Protein AF-A0A8T4JAY8-F1 (afdb_monomer)

Foldseek 3Di:
DDDDPDPPDPDDDPVRDDDDDWDWDWDADPVGDIDIDIDDFQDPVPAPAPVVPRTGGGDVLVPADPDPPDPRD

Mean predicted aligned error: 8.64 Å

Secondary structure (DSSP, 8-state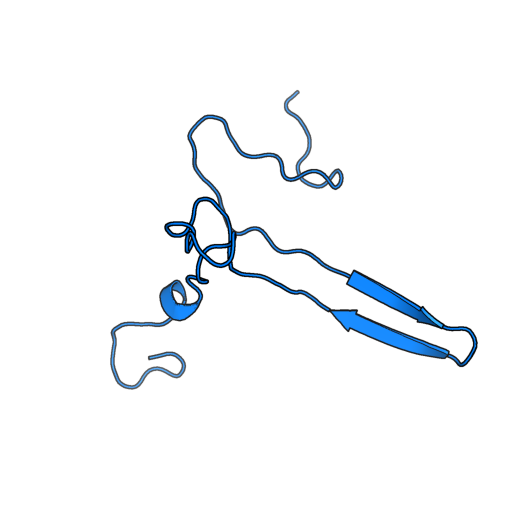):
-PPPTTSSS----TT---------EEEE-TT--EEEE------TTTS-B-TTTSSBPP-GGGGS-SSTTSTT-

Sequence (73 aa):
AGPLPGAGEPTVAKDGATRGDTCHLDVVDRWGNLVAATPSGGWLQANPVIPALGFPLGTRLQMTWLEPGLPNS

Radius of gyration: 17.09 Å; Cα contacts (8 Å, |Δi|>4): 72; chains: 1; bounding box: 36×40×40 Å

Structure (mmCIF, N/CA/C/O backbone):
data_AF-A0A8T4JAY8-F1
#
_entry.id   AF-A0A8T4JAY8-F1
#
loop_
_atom_site.group_PDB
_atom_site.id
_atom_site.type_symbol
_atom_site.label_atom_id
_atom_site.label_alt_id
_atom_site.label_comp_id
_atom_site.label_asym_id
_atom_site.label_entity_id
_atom_site.label_seq_id
_atom_site.pdbx_PDB_ins_code
_atom_site.Cartn_x
_atom_site.Cartn_y
_atom_site.Cartn_z
_atom_site.occupancy
_atom_site.B_iso_or_equiv
_atom_site.auth_seq_id
_atom_site.auth_comp_id
_atom_site.auth_asym_id
_atom_site.auth_atom_id
_atom_site.pdbx_PDB_model_num
ATOM 1 N N . ALA A 1 1 ? -22.439 4.481 -25.399 1.00 43.22 1 ALA A N 1
ATOM 2 C CA . ALA A 1 1 ? -22.479 4.455 -23.925 1.00 43.22 1 ALA A CA 1
ATOM 3 C C . ALA A 1 1 ? -21.194 3.792 -23.452 1.00 43.22 1 ALA A C 1
ATOM 5 O O . ALA A 1 1 ? -20.942 2.667 -23.863 1.00 43.22 1 ALA A O 1
ATOM 6 N N . GLY A 1 2 ? -20.323 4.524 -22.752 1.00 58.03 2 GLY A N 1
ATOM 7 C CA . GLY A 1 2 ? -19.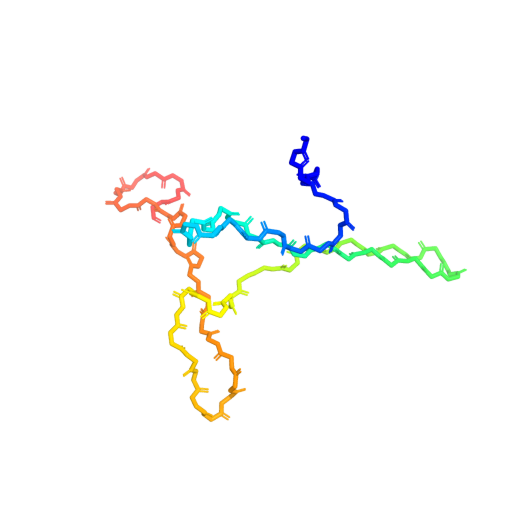078 3.963 -22.212 1.00 58.03 2 GLY A CA 1
ATOM 8 C C . GLY A 1 2 ? -19.351 3.107 -20.969 1.00 58.03 2 GLY A C 1
ATOM 9 O O . GLY A 1 2 ? -20.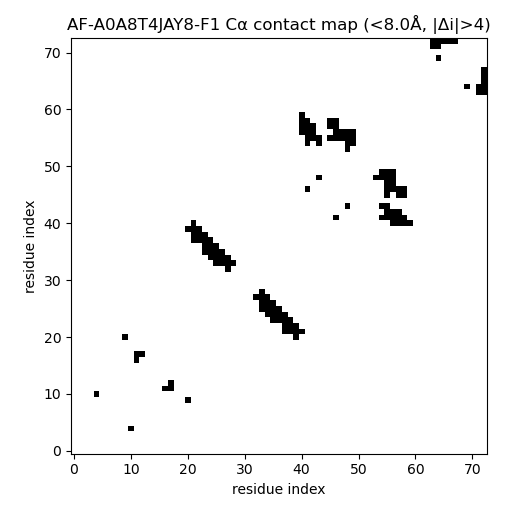424 3.260 -20.381 1.00 58.03 2 GLY A O 1
ATOM 10 N N . PRO A 1 3 ? -18.427 2.212 -20.575 1.00 51.44 3 PRO A N 1
ATOM 11 C CA . PRO A 1 3 ? -18.601 1.372 -19.395 1.00 51.44 3 PRO A CA 1
ATOM 12 C C . PRO A 1 3 ? -18.795 2.243 -18.150 1.00 51.44 3 PRO A C 1
ATOM 14 O O . PRO A 1 3 ? -18.113 3.255 -17.989 1.00 51.44 3 PRO A O 1
ATOM 17 N N . LEU A 1 4 ? -19.735 1.862 -17.286 1.00 52.28 4 LEU A N 1
ATOM 18 C CA . LEU A 1 4 ? -19.940 2.517 -15.997 1.00 52.28 4 LEU A CA 1
ATOM 19 C C . LEU A 1 4 ? -18.770 2.158 -15.058 1.00 52.28 4 LEU A C 1
ATOM 21 O O . LEU A 1 4 ? -18.524 0.968 -14.853 1.00 52.28 4 LEU A O 1
ATOM 25 N N . PRO A 1 5 ? -18.058 3.140 -14.475 1.00 50.50 5 PRO A N 1
ATOM 26 C CA . PRO A 1 5 ? -17.054 2.879 -13.445 1.00 50.50 5 PRO A CA 1
ATOM 27 C C . PRO A 1 5 ? -17.708 2.228 -12.217 1.00 50.50 5 PRO A C 1
ATOM 29 O O . PRO A 1 5 ? -18.739 2.711 -11.752 1.00 50.50 5 PRO A O 1
ATOM 32 N N . GLY A 1 6 ? -17.109 1.160 -11.676 1.00 52.00 6 GLY A N 1
ATOM 33 C CA . GLY A 1 6 ? -17.536 0.558 -10.401 1.00 52.00 6 GLY A CA 1
ATOM 34 C C . GLY A 1 6 ? -18.176 -0.835 -10.467 1.00 52.00 6 GLY A C 1
ATOM 35 O O . GLY A 1 6 ? -18.684 -1.300 -9.454 1.00 52.00 6 GLY A O 1
ATOM 36 N N . ALA A 1 7 ? -18.120 -1.540 -11.603 1.00 57.09 7 ALA A N 1
ATOM 37 C CA . ALA A 1 7 ? -18.605 -2.926 -11.724 1.00 57.09 7 ALA A CA 1
ATOM 38 C C . ALA A 1 7 ? -17.671 -3.996 -11.096 1.00 57.09 7 ALA A C 1
ATOM 40 O O . ALA A 1 7 ? -17.825 -5.182 -11.372 1.00 57.09 7 ALA A O 1
ATOM 41 N N . GLY A 1 8 ? -16.701 -3.593 -10.268 1.00 52.84 8 GLY A N 1
ATOM 42 C CA . GLY A 1 8 ? -15.769 -4.489 -9.569 1.00 52.84 8 GLY A CA 1
ATOM 43 C C . GLY A 1 8 ? -14.442 -4.760 -10.289 1.00 52.84 8 GLY A C 1
ATOM 44 O O . GLY A 1 8 ? -13.483 -5.155 -9.635 1.00 52.84 8 GLY A O 1
ATOM 45 N N . GLU A 1 9 ? -14.338 -4.489 -11.592 1.00 53.09 9 GLU A N 1
ATOM 46 C CA . GLU A 1 9 ? -13.066 -4.564 -12.324 1.00 53.09 9 GLU A CA 1
ATOM 47 C C . GLU A 1 9 ? -12.415 -3.173 -12.452 1.00 53.09 9 GLU A C 1
ATOM 49 O O . GLU A 1 9 ? -13.081 -2.233 -12.908 1.00 53.09 9 GLU A O 1
ATOM 54 N N . PRO A 1 10 ? -11.121 -3.015 -12.101 1.00 53.88 10 PRO A N 1
ATOM 55 C CA . PRO A 1 10 ? -10.385 -1.774 -12.324 1.00 53.88 10 PRO A CA 1
ATOM 56 C C . PRO A 1 10 ? -10.376 -1.428 -13.817 1.00 53.88 10 PRO A C 1
ATOM 58 O O . PRO A 1 10 ? -9.682 -2.048 -14.621 1.00 53.88 10 PRO A O 1
ATOM 61 N N . THR A 1 11 ? -11.178 -0.442 -14.218 1.00 59.09 11 THR A N 1
ATOM 62 C CA . THR A 1 11 ? -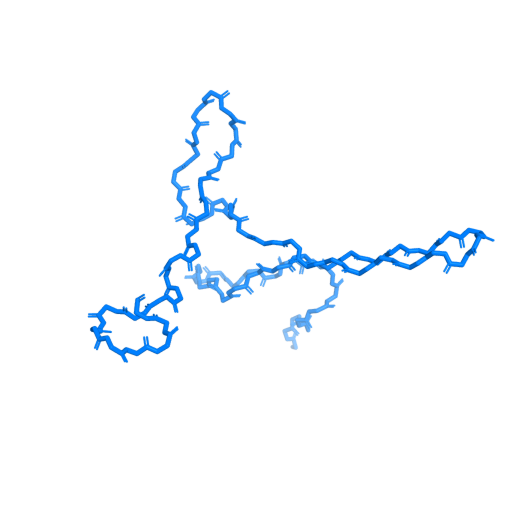11.241 0.002 -15.613 1.00 59.09 11 THR A CA 1
ATOM 63 C C . THR A 1 11 ? -10.264 1.159 -15.800 1.00 59.09 11 THR A C 1
ATOM 65 O O . THR A 1 11 ? -10.553 2.293 -15.425 1.00 59.09 11 THR A O 1
ATOM 68 N N . VAL A 1 12 ? -9.083 0.878 -16.355 1.00 63.25 12 VAL A N 1
ATOM 69 C CA . VAL A 1 12 ? -8.077 1.909 -16.659 1.00 63.25 12 VAL A CA 1
ATOM 70 C C . VAL A 1 12 ? -8.360 2.506 -18.039 1.00 63.25 12 VAL A C 1
ATOM 72 O O . VAL A 1 12 ? -8.592 1.781 -19.010 1.00 63.25 12 VAL A O 1
ATOM 75 N N . ALA A 1 13 ? -8.353 3.835 -18.138 1.00 65.31 13 ALA A N 1
ATOM 76 C CA . ALA A 1 13 ? -8.477 4.524 -19.416 1.00 65.31 13 ALA A CA 1
ATOM 77 C C . ALA A 1 13 ? -7.247 4.250 -20.305 1.00 65.31 13 ALA A C 1
ATOM 79 O O . ALA A 1 13 ? -6.120 4.103 -19.832 1.00 65.31 13 ALA A O 1
ATOM 80 N N . LYS A 1 14 ? -7.454 4.172 -21.626 1.00 67.94 14 LYS A N 1
ATOM 81 C CA . LYS A 1 14 ? -6.387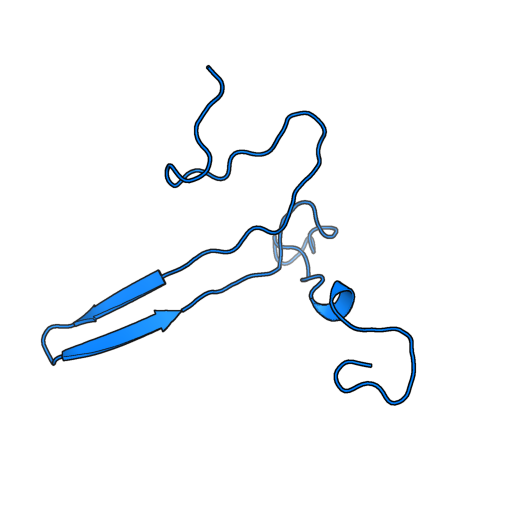 3.847 -22.597 1.00 67.94 14 LYS A CA 1
ATOM 82 C C . LYS A 1 14 ? -5.295 4.918 -22.711 1.00 67.94 14 LYS A C 1
ATOM 84 O O . LYS A 1 14 ? -4.280 4.673 -23.350 1.00 67.94 14 LYS A O 1
ATOM 89 N N . ASP A 1 15 ? -5.517 6.091 -22.132 1.00 74.69 15 ASP A N 1
ATOM 90 C CA . ASP A 1 15 ? -4.563 7.199 -22.080 1.00 74.69 15 ASP A CA 1
ATOM 91 C C . ASP A 1 15 ? -3.500 7.027 -20.978 1.00 74.69 15 ASP A C 1
ATOM 93 O O . ASP A 1 15 ? -2.598 7.853 -20.864 1.00 74.69 15 ASP A O 1
ATOM 97 N N . GLY A 1 16 ? -3.581 5.951 -20.182 1.00 59.62 16 GLY A N 1
ATOM 98 C CA . GLY A 1 16 ? -2.630 5.660 -19.110 1.00 59.62 16 GLY A CA 1
ATOM 99 C C . GLY A 1 16 ? -2.838 6.511 -17.855 1.00 59.62 16 GLY A C 1
ATOM 100 O O . GLY A 1 16 ? -2.063 6.391 -16.906 1.00 59.62 16 GLY A O 1
ATOM 101 N N . ALA A 1 17 ? -3.882 7.344 -17.811 1.00 63.22 17 ALA A N 1
ATOM 102 C CA . ALA A 1 17 ? -4.221 8.109 -16.626 1.00 63.22 17 ALA A CA 1
ATOM 103 C C . ALA A 1 17 ? -4.882 7.193 -15.583 1.00 63.22 17 ALA A C 1
ATOM 105 O O . ALA A 1 17 ? -6.067 6.869 -15.657 1.00 63.22 17 ALA A O 1
ATOM 106 N N . THR A 1 18 ? -4.123 6.788 -14.566 1.00 62.97 18 THR A N 1
ATOM 107 C CA . THR A 1 18 ? -4.675 6.122 -13.378 1.00 62.97 18 THR A CA 1
ATOM 108 C C . THR A 1 18 ? -4.937 7.139 -12.275 1.00 62.97 18 THR A C 1
ATOM 110 O O . THR A 1 18 ? -4.001 7.681 -11.687 1.00 62.97 18 THR A O 1
ATOM 113 N N . ARG A 1 19 ? -6.212 7.382 -11.956 1.00 61.69 19 ARG A N 1
ATOM 114 C CA . ARG A 1 19 ? -6.620 8.073 -10.726 1.00 61.69 19 ARG A CA 1
ATOM 115 C C . ARG A 1 19 ? -6.844 7.015 -9.654 1.00 61.69 19 ARG A C 1
ATOM 117 O O . ARG A 1 19 ? -7.724 6.193 -9.844 1.00 61.69 19 ARG A O 1
ATOM 124 N N . GLY A 1 20 ? -6.020 7.063 -8.601 1.00 64.69 20 GLY A N 1
ATOM 125 C CA . GLY A 1 20 ? -6.054 6.264 -7.365 1.00 64.69 20 GLY A CA 1
ATOM 126 C C . GLY A 1 20 ? -6.951 5.024 -7.348 1.00 64.69 20 GLY A C 1
ATOM 127 O O . GLY A 1 20 ? -8.170 5.144 -7.360 1.00 64.69 20 GLY A O 1
ATOM 128 N N . ASP A 1 21 ? -6.336 3.853 -7.202 1.00 70.12 21 ASP A N 1
ATOM 129 C CA . ASP A 1 21 ? -7.040 2.579 -7.043 1.00 70.12 21 ASP A CA 1
ATOM 130 C C . ASP A 1 21 ? -6.847 2.033 -5.617 1.00 70.12 21 ASP A C 1
ATOM 132 O O . ASP A 1 21 ? -5.753 2.110 -5.049 1.00 70.12 21 ASP A O 1
ATOM 136 N N . THR A 1 22 ? -7.900 1.504 -5.003 1.00 82.75 22 THR A N 1
ATOM 137 C CA . THR A 1 22 ? -7.841 0.874 -3.679 1.00 82.75 22 THR A CA 1
ATOM 138 C C . THR A 1 22 ? -8.769 -0.323 -3.640 1.00 82.75 22 THR A C 1
ATOM 140 O O . THR A 1 22 ? -9.840 -0.307 -4.238 1.00 82.75 22 THR A O 1
ATOM 143 N N . CYS A 1 23 ? -8.397 -1.336 -2.865 1.00 88.75 23 CYS A N 1
ATOM 144 C CA . CYS A 1 23 ? -9.295 -2.440 -2.569 1.00 88.75 23 CYS A CA 1
ATOM 145 C C . CYS A 1 23 ? -10.053 -2.150 -1.274 1.00 88.75 23 CYS A C 1
ATOM 147 O O . CYS A 1 23 ? -9.536 -1.458 -0.394 1.00 88.75 23 CYS A O 1
ATOM 149 N N . HIS A 1 24 ? -11.249 -2.713 -1.152 1.00 93.62 24 HIS A N 1
ATOM 150 C CA . HIS A 1 24 ? -12.015 -2.755 0.086 1.00 93.62 24 HIS A CA 1
ATOM 151 C C . HIS A 1 24 ? -12.398 -4.206 0.384 1.00 93.62 24 HIS A C 1
ATOM 153 O O . HIS A 1 24 ? -12.735 -4.956 -0.533 1.00 93.62 24 HIS A O 1
ATOM 159 N N . LEU A 1 25 ? -12.289 -4.605 1.647 1.00 95.38 25 LEU A N 1
ATOM 160 C CA . LEU A 1 25 ? -12.571 -5.951 2.126 1.00 95.38 25 LEU A CA 1
ATOM 161 C C . LEU A 1 25 ? -13.383 -5.868 3.414 1.00 95.38 25 LEU A C 1
ATOM 163 O O . LEU A 1 25 ? -12.908 -5.298 4.396 1.00 95.38 25 LEU A O 1
ATOM 167 N N . ASP A 1 26 ? -14.529 -6.542 3.416 1.00 98.00 26 ASP A N 1
ATOM 168 C CA . ASP A 1 26 ? -15.379 -6.714 4.589 1.00 98.00 26 ASP A CA 1
ATOM 169 C C . ASP A 1 26 ? -15.509 -8.196 4.954 1.00 98.00 26 ASP A C 1
ATOM 171 O O . ASP A 1 26 ? -15.676 -9.055 4.084 1.00 98.00 26 ASP A O 1
ATOM 175 N N . VAL A 1 27 ? -15.449 -8.502 6.252 1.00 98.12 27 VAL A N 1
ATOM 176 C CA . VAL A 1 27 ? -15.616 -9.853 6.806 1.00 98.12 27 VAL A CA 1
ATOM 177 C C . VAL A 1 27 ? -16.540 -9.807 8.018 1.00 98.12 27 VAL A C 1
ATOM 179 O O . VAL A 1 27 ? -16.373 -8.971 8.906 1.00 98.12 27 VAL A O 1
ATOM 182 N N . VAL A 1 28 ? -17.478 -10.754 8.073 1.00 98.50 28 VAL A N 1
ATOM 183 C CA . VAL A 1 28 ? -18.337 -11.013 9.235 1.00 98.50 28 VAL A CA 1
ATOM 184 C C . VAL A 1 28 ? -18.274 -12.496 9.569 1.00 98.50 28 VAL A C 1
ATOM 186 O O . VAL A 1 28 ? -18.384 -13.335 8.673 1.00 98.50 28 VAL A O 1
ATOM 189 N N . ASP A 1 29 ? -18.101 -12.826 10.848 1.00 98.62 29 ASP A N 1
ATOM 190 C CA . ASP A 1 29 ? -18.094 -14.212 11.314 1.00 98.62 29 ASP A CA 1
ATOM 191 C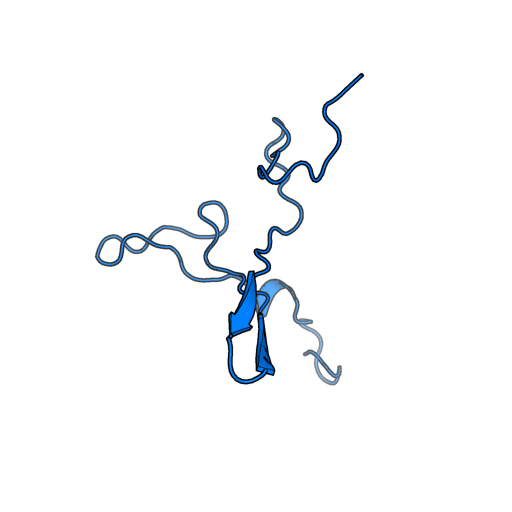 C . ASP A 1 29 ? -19.331 -14.582 12.151 1.00 98.62 29 ASP A C 1
ATOM 193 O O . ASP A 1 29 ? -20.181 -13.758 12.490 1.00 98.62 29 ASP A O 1
ATOM 197 N N . ARG A 1 30 ? -19.440 -15.871 12.491 1.00 98.19 30 ARG A N 1
ATOM 198 C CA . ARG A 1 30 ? -20.582 -16.431 13.232 1.00 98.19 30 ARG A CA 1
ATOM 199 C C . ARG A 1 30 ? -20.707 -15.954 14.685 1.00 98.19 30 ARG A C 1
ATOM 201 O O . ARG A 1 30 ? -21.726 -16.230 15.309 1.00 98.19 30 ARG A O 1
ATOM 208 N N . TRP A 1 31 ? -19.674 -15.327 15.242 1.00 98.50 31 TRP A N 1
ATOM 209 C CA . TRP A 1 31 ? -19.670 -14.809 16.612 1.00 98.50 31 TRP A CA 1
ATOM 210 C C . TRP A 1 31 ? -20.007 -13.318 16.666 1.00 98.50 31 TRP A C 1
ATOM 212 O O . TRP A 1 31 ? -20.086 -12.752 17.754 1.00 98.50 31 TRP A O 1
ATOM 222 N N . GLY A 1 32 ? -20.237 -12.695 15.508 1.00 98.50 32 GLY A N 1
ATOM 223 C CA . GLY A 1 32 ? -20.546 -11.277 15.399 1.00 98.50 32 GLY A CA 1
ATOM 224 C C . GLY A 1 32 ? -19.310 -10.385 15.350 1.00 98.50 32 GLY A C 1
ATOM 225 O O . GLY A 1 32 ? -19.451 -9.182 15.555 1.00 98.50 32 GLY A O 1
ATOM 226 N N . ASN A 1 33 ? -18.114 -10.925 15.073 1.00 98.50 33 ASN A N 1
ATOM 227 C CA . ASN A 1 33 ? -16.964 -10.073 14.774 1.00 98.50 33 ASN A CA 1
ATOM 228 C C . ASN A 1 33 ? -17.125 -9.468 13.377 1.00 98.50 33 ASN A C 1
ATOM 230 O O . ASN A 1 33 ? -17.516 -10.164 12.436 1.00 98.50 33 ASN A O 1
ATOM 234 N N . LEU A 1 34 ? -16.782 -8.185 13.244 1.00 98.56 34 LEU A N 1
ATOM 235 C CA . LEU A 1 34 ? -16.774 -7.462 11.975 1.00 98.56 34 LEU A CA 1
ATOM 236 C C . LEU A 1 34 ? -15.396 -6.848 11.728 1.00 98.56 34 LEU A C 1
ATOM 238 O O . LEU A 1 34 ? -14.809 -6.249 12.630 1.00 98.56 34 LEU A O 1
ATOM 242 N N . VAL A 1 35 ? -14.907 -6.963 10.494 1.00 98.19 35 VAL A N 1
ATOM 243 C CA . VAL A 1 35 ? -13.681 -6.308 10.024 1.00 98.19 35 VAL A CA 1
ATOM 244 C C . VAL A 1 35 ? -13.966 -5.637 8.688 1.00 98.19 35 VAL A C 1
ATOM 246 O O . VAL A 1 35 ? -14.447 -6.298 7.775 1.00 98.19 35 VAL A O 1
ATOM 249 N N . ALA A 1 36 ? -13.622 -4.354 8.584 1.00 98.00 36 ALA A N 1
ATOM 250 C CA . ALA A 1 36 ? -13.647 -3.580 7.347 1.00 98.00 36 ALA A CA 1
ATOM 251 C C . ALA A 1 36 ? -12.251 -2.991 7.108 1.00 98.00 36 ALA A C 1
ATOM 253 O O . ALA A 1 36 ? -11.706 -2.301 7.976 1.00 98.00 36 ALA A O 1
ATOM 254 N N . ALA A 1 37 ? -11.648 -3.282 5.957 1.00 97.00 37 ALA A N 1
ATOM 255 C CA . ALA A 1 37 ? -10.281 -2.886 5.636 1.00 97.00 37 ALA A CA 1
ATOM 256 C C . ALA A 1 37 ? -10.167 -2.339 4.211 1.00 97.00 37 ALA A C 1
ATOM 258 O O . ALA A 1 37 ? -10.719 -2.894 3.265 1.00 97.00 37 ALA A O 1
ATOM 259 N N . THR A 1 38 ? -9.374 -1.278 4.049 1.00 94.94 38 THR A N 1
ATOM 260 C CA . THR A 1 38 ? -9.124 -0.634 2.750 1.00 94.94 38 THR A CA 1
ATOM 261 C C . THR A 1 38 ? -7.618 -0.618 2.451 1.00 94.94 38 THR A C 1
ATOM 263 O O . THR A 1 38 ? -6.963 0.418 2.608 1.00 94.94 38 THR A O 1
ATOM 266 N N . PRO A 1 39 ? -7.012 -1.771 2.099 1.00 92.06 39 PRO A N 1
ATOM 267 C CA . PRO A 1 39 ? -5.590 -1.844 1.779 1.00 92.06 39 PRO A CA 1
ATOM 268 C C . PRO A 1 39 ? -5.288 -1.144 0.446 1.00 92.06 39 PRO A C 1
ATOM 270 O O . PRO A 1 39 ? -6.016 -1.293 -0.535 1.00 92.06 39 PRO A O 1
ATOM 273 N N . SER A 1 40 ? -4.190 -0.386 0.389 1.00 89.81 40 SER A N 1
ATOM 274 C CA . SER A 1 40 ? -3.752 0.277 -0.849 1.00 89.81 40 SER A CA 1
ATOM 275 C C . SER A 1 40 ? -2.265 0.630 -0.873 1.00 89.81 40 SER A C 1
ATOM 277 O O . SER A 1 40 ? -1.641 0.871 0.164 1.00 89.81 40 SER A O 1
ATOM 279 N N . GLY A 1 41 ? -1.722 0.745 -2.086 1.00 88.19 41 GLY A N 1
ATOM 280 C CA . GLY A 1 41 ? -0.303 0.966 -2.370 1.00 88.19 41 GLY A CA 1
ATOM 281 C C . GLY A 1 41 ? 0.293 -0.201 -3.162 1.00 88.19 41 GLY A C 1
ATOM 282 O O . GLY A 1 41 ? -0.378 -1.200 -3.393 1.00 88.19 41 GLY A O 1
ATOM 283 N N . GLY A 1 42 ? 1.548 -0.066 -3.601 1.00 87.81 42 GLY A N 1
ATOM 284 C CA . GLY A 1 42 ? 2.239 -1.124 -4.352 1.00 87.81 42 GLY A CA 1
ATOM 285 C C . GLY A 1 42 ? 1.657 -1.391 -5.746 1.00 87.81 42 GLY A C 1
ATOM 286 O O . GLY A 1 42 ? 1.778 -2.500 -6.257 1.00 87.81 42 GLY A O 1
ATOM 287 N N . TRP A 1 43 ? 1.008 -0.398 -6.362 1.00 86.50 43 TRP A N 1
ATOM 288 C CA . TRP A 1 43 ? 0.448 -0.535 -7.707 1.00 86.50 43 TRP A CA 1
ATOM 289 C C . TRP A 1 43 ? 1.553 -0.732 -8.756 1.00 86.50 43 TRP A C 1
ATOM 291 O O . TRP A 1 43 ? 2.576 -0.044 -8.710 1.00 86.50 43 TRP A O 1
ATOM 301 N N . LEU A 1 44 ? 1.336 -1.627 -9.727 1.00 85.69 44 LEU A N 1
ATOM 302 C CA . LEU A 1 44 ? 2.348 -2.025 -10.722 1.00 85.69 44 LEU A CA 1
ATOM 303 C C . LEU A 1 44 ? 2.872 -0.856 -11.567 1.00 85.69 44 LEU A C 1
ATOM 305 O O . LEU A 1 44 ? 4.041 -0.837 -11.935 1.00 85.69 44 LEU A O 1
ATOM 309 N N . GLN A 1 45 ? 2.022 0.128 -11.850 1.00 82.00 45 GLN A N 1
ATOM 310 C CA . GLN A 1 45 ? 2.372 1.317 -12.624 1.00 82.00 45 GLN A CA 1
ATOM 311 C C . GLN A 1 45 ? 3.099 2.399 -11.812 1.00 82.00 45 GLN A C 1
ATOM 313 O O . GLN A 1 45 ? 3.571 3.374 -12.388 1.00 82.00 45 GLN A O 1
ATOM 318 N N . ALA A 1 46 ? 3.151 2.280 -10.481 1.00 83.94 46 ALA A N 1
ATOM 319 C CA . ALA A 1 46 ? 3.592 3.371 -9.614 1.00 83.94 46 ALA A CA 1
ATOM 320 C C . ALA A 1 46 ? 5.105 3.384 -9.351 1.00 83.94 46 ALA A C 1
ATOM 322 O O . ALA A 1 46 ? 5.657 4.440 -9.060 1.00 83.94 46 ALA A O 1
ATOM 323 N N . ASN A 1 47 ? 5.767 2.229 -9.422 1.00 91.31 47 ASN A N 1
ATOM 324 C CA . ASN A 1 47 ? 7.195 2.068 -9.152 1.00 91.31 47 ASN A CA 1
ATOM 325 C C . ASN A 1 47 ? 7.741 0.822 -9.871 1.00 91.31 47 ASN A C 1
ATOM 327 O O . ASN A 1 47 ? 6.972 -0.094 -10.167 1.00 91.31 47 ASN A O 1
ATOM 331 N N . PRO A 1 48 ? 9.065 0.723 -10.085 1.00 94.81 48 PRO A N 1
ATOM 332 C CA . PRO A 1 48 ? 9.692 -0.514 -10.535 1.00 94.81 48 PRO A CA 1
ATOM 333 C C . PRO A 1 48 ? 9.445 -1.671 -9.560 1.00 94.81 48 PRO A C 1
ATOM 335 O O . PRO A 1 48 ? 9.505 -1.505 -8.338 1.00 94.81 48 PRO A O 1
ATOM 338 N N . VAL A 1 49 ? 9.212 -2.864 -10.105 1.00 96.12 49 VAL A N 1
ATOM 339 C CA . VAL A 1 49 ? 9.107 -4.100 -9.321 1.00 96.12 49 VAL A CA 1
ATOM 340 C C . VAL A 1 49 ? 10.470 -4.442 -8.724 1.00 96.12 49 VAL A C 1
ATOM 342 O O . VAL A 1 49 ? 11.479 -4.421 -9.428 1.00 96.12 49 VAL A O 1
ATOM 345 N N . ILE A 1 50 ? 10.504 -4.808 -7.440 1.00 97.31 50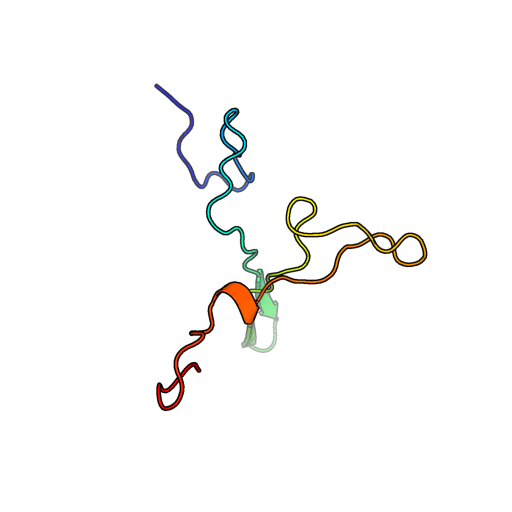 ILE A N 1
ATOM 346 C CA . ILE A 1 50 ? 11.711 -5.352 -6.812 1.00 97.31 50 ILE A CA 1
ATOM 347 C C . ILE A 1 50 ? 11.895 -6.792 -7.319 1.00 97.31 50 ILE A C 1
ATOM 349 O O . ILE A 1 50 ? 11.069 -7.645 -6.977 1.00 97.31 50 ILE A O 1
ATOM 353 N N . PRO A 1 51 ? 12.955 -7.117 -8.090 1.00 97.12 51 PRO A N 1
ATOM 354 C CA . PRO A 1 51 ? 13.033 -8.404 -8.790 1.00 97.12 51 PRO A CA 1
ATOM 355 C C . PRO A 1 51 ? 12.986 -9.628 -7.869 1.00 97.12 51 PRO A C 1
ATOM 357 O O . PRO A 1 51 ? 12.375 -10.632 -8.212 1.00 97.12 51 PRO A O 1
ATOM 360 N N . ALA A 1 52 ? 13.589 -9.534 -6.682 1.00 98.00 52 ALA A N 1
ATOM 361 C CA . ALA A 1 52 ? 13.612 -10.630 -5.715 1.00 98.00 52 ALA A CA 1
ATOM 362 C C . ALA A 1 52 ? 12.276 -10.847 -4.975 1.00 98.00 52 ALA A C 1
ATOM 364 O O . ALA A 1 52 ? 12.113 -11.882 -4.336 1.00 98.00 52 ALA A O 1
ATOM 365 N N . LEU A 1 53 ? 11.343 -9.885 -5.023 1.00 96.94 53 LEU A N 1
ATOM 366 C CA . LEU A 1 53 ? 10.090 -9.912 -4.249 1.00 96.94 53 LEU A CA 1
ATOM 367 C C . LEU A 1 53 ? 8.833 -9.998 -5.124 1.00 96.94 53 LEU A C 1
ATOM 369 O O . LEU A 1 53 ? 7.804 -10.481 -4.663 1.00 96.94 53 LEU A O 1
ATOM 373 N N . GLY A 1 54 ? 8.898 -9.535 -6.374 1.00 95.88 54 GLY A N 1
ATOM 374 C CA . GLY A 1 54 ? 7.787 -9.629 -7.326 1.00 95.88 54 GLY A CA 1
ATOM 375 C C . GLY A 1 54 ? 6.711 -8.545 -7.194 1.00 95.88 54 GLY A C 1
ATOM 376 O O . GLY A 1 54 ? 5.719 -8.597 -7.914 1.00 95.88 54 GLY A O 1
ATOM 377 N N . PHE A 1 55 ? 6.902 -7.539 -6.336 1.00 94.81 55 PHE A N 1
ATOM 378 C CA . PHE A 1 55 ? 6.016 -6.374 -6.227 1.00 94.81 55 PHE A CA 1
ATOM 379 C C . PHE A 1 55 ? 6.807 -5.063 -6.067 1.00 94.81 55 PHE A C 1
ATOM 381 O O . PHE A 1 55 ? 7.973 -5.088 -5.650 1.00 94.81 55 PHE A O 1
ATOM 388 N N . PRO A 1 56 ? 6.218 -3.911 -6.431 1.00 94.94 56 PRO A N 1
ATOM 389 C CA . PRO A 1 56 ? 6.861 -2.613 -6.277 1.00 94.94 56 PRO A CA 1
ATOM 390 C C . PRO A 1 56 ? 6.608 -2.007 -4.888 1.00 94.94 56 PRO A C 1
ATOM 392 O O . PRO A 1 56 ? 5.693 -2.400 -4.162 1.00 94.94 56 PRO A O 1
ATOM 395 N N . LEU A 1 57 ? 7.396 -0.993 -4.528 1.00 94.94 57 LEU A N 1
ATOM 396 C CA . LEU A 1 57 ? 7.120 -0.175 -3.343 1.00 94.94 57 LEU A CA 1
ATOM 397 C C . LEU A 1 57 ? 5.903 0.735 -3.556 1.00 94.94 57 LEU A C 1
ATOM 399 O O . LEU A 1 57 ? 5.569 1.125 -4.676 1.00 94.94 57 LEU A O 1
ATOM 403 N N . GLY A 1 58 ? 5.260 1.128 -2.456 1.00 91.75 58 GLY A N 1
ATOM 404 C CA . GLY A 1 58 ? 4.195 2.128 -2.479 1.00 91.75 58 GLY A CA 1
ATOM 405 C C . GLY A 1 58 ? 4.703 3.555 -2.707 1.00 91.75 58 GLY A C 1
ATOM 406 O O . GLY A 1 58 ? 5.868 3.868 -2.489 1.00 91.75 58 GLY A O 1
ATOM 407 N N . THR A 1 59 ? 3.789 4.441 -3.100 1.00 91.12 59 THR A N 1
ATOM 408 C CA . THR A 1 59 ? 4.043 5.866 -3.378 1.00 91.12 59 THR A CA 1
ATOM 409 C C . THR A 1 59 ? 3.274 6.784 -2.427 1.00 91.12 59 THR A C 1
ATOM 411 O O . THR A 1 59 ? 2.895 7.890 -2.792 1.00 91.12 59 THR A O 1
ATOM 414 N N . 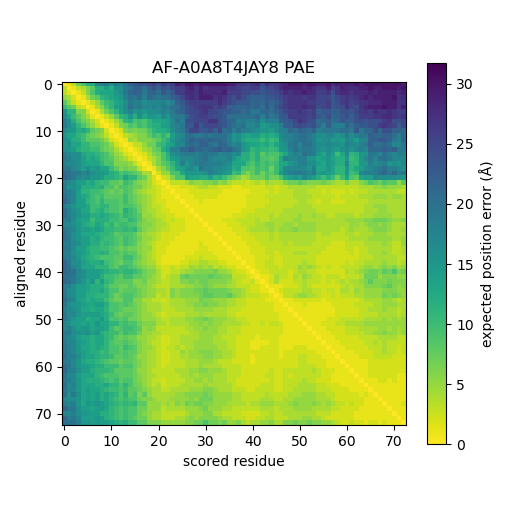ARG A 1 60 ? 2.974 6.340 -1.198 1.00 92.06 60 ARG A N 1
ATOM 415 C CA . ARG A 1 60 ? 2.020 7.047 -0.321 1.00 92.06 60 ARG A CA 1
ATOM 416 C C . ARG A 1 60 ? 2.448 8.476 0.033 1.00 92.06 60 ARG A C 1
ATOM 418 O O . ARG A 1 60 ? 1.576 9.328 0.168 1.00 92.06 60 ARG A O 1
ATOM 425 N N . LEU A 1 61 ? 3.754 8.744 0.098 1.00 94.25 61 LEU A N 1
ATOM 426 C CA . LEU A 1 61 ? 4.290 10.087 0.345 1.00 94.25 6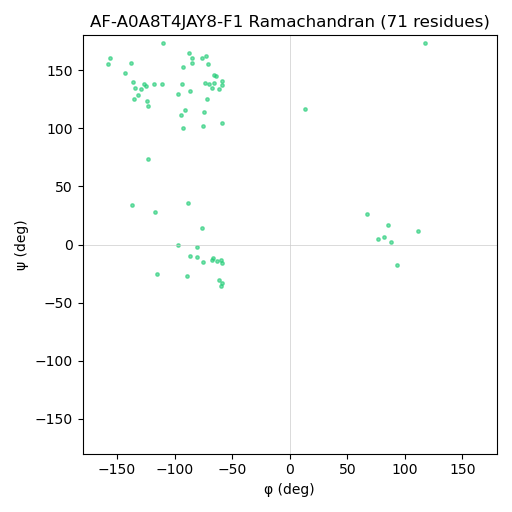1 LEU A CA 1
ATOM 427 C C . LEU A 1 61 ? 3.936 11.099 -0.755 1.00 94.25 61 LEU A C 1
ATOM 429 O O . LEU A 1 61 ? 4.008 12.288 -0.502 1.00 94.25 61 LEU A O 1
ATOM 433 N N . GLN A 1 62 ? 3.452 10.677 -1.931 1.00 91.19 62 GLN A N 1
ATOM 434 C CA . GLN A 1 62 ? 2.900 11.614 -2.924 1.00 91.19 62 GLN A CA 1
ATOM 435 C C . GLN A 1 62 ? 1.718 12.447 -2.384 1.00 91.19 62 GLN A C 1
ATOM 437 O O . GLN A 1 62 ? 1.318 13.422 -3.009 1.00 91.19 62 GLN A O 1
ATOM 442 N N . MET A 1 63 ? 1.125 12.024 -1.262 1.00 93.00 63 MET A N 1
ATOM 443 C CA . MET A 1 63 ? 0.031 12.718 -0.589 1.00 93.00 63 MET A CA 1
ATOM 444 C C . MET A 1 63 ? 0.519 13.784 0.404 1.00 93.00 63 MET A C 1
ATOM 446 O O . MET A 1 63 ? -0.327 14.500 0.934 1.00 93.00 63 MET A O 1
ATOM 450 N N . THR A 1 64 ? 1.820 13.858 0.719 1.00 97.06 64 THR A N 1
ATOM 451 C CA . THR A 1 64 ? 2.368 14.854 1.658 1.00 97.06 64 THR A CA 1
ATOM 452 C C . THR A 1 64 ? 2.678 16.171 0.957 1.00 97.06 64 THR A C 1
ATOM 454 O O . THR A 1 64 ? 2.815 16.240 -0.266 1.00 97.06 64 THR A O 1
ATOM 457 N N . TRP A 1 65 ? 2.779 17.236 1.745 1.00 97.69 65 TRP A N 1
ATOM 458 C CA . TRP A 1 65 ? 3.190 18.551 1.276 1.00 97.69 65 TRP A CA 1
ATOM 459 C C . TRP A 1 65 ? 4.687 18.739 1.457 1.00 97.69 65 TRP A C 1
ATOM 461 O O . TRP A 1 65 ? 5.226 18.460 2.513 1.00 97.69 65 TRP A O 1
ATOM 471 N N . LEU A 1 66 ? 5.361 19.319 0.470 1.00 97.69 66 LEU A N 1
ATOM 472 C CA . LEU A 1 66 ? 6.760 19.739 0.616 1.00 97.69 66 LEU A CA 1
ATOM 473 C C . LEU A 1 66 ? 6.865 21.169 1.177 1.00 97.69 66 LEU A C 1
ATOM 475 O O . LEU A 1 66 ? 7.727 21.944 0.772 1.00 97.69 66 LEU A O 1
ATOM 479 N N . GLU A 1 67 ? 5.956 21.530 2.082 1.00 98.19 67 GLU A N 1
ATOM 480 C CA . GLU A 1 67 ? 5.887 22.838 2.733 1.00 98.19 67 GLU A CA 1
ATOM 481 C C . GLU A 1 67 ? 5.942 22.635 4.248 1.00 98.19 67 GLU A C 1
ATOM 483 O O . GLU A 1 67 ? 5.053 21.969 4.773 1.00 98.19 67 GLU A O 1
ATOM 488 N N . PRO A 1 68 ? 6.949 23.167 4.963 1.00 97.62 68 PRO A N 1
ATOM 489 C CA . PRO A 1 68 ? 7.073 22.986 6.408 1.00 97.62 68 PRO A CA 1
ATOM 490 C C . PRO A 1 68 ? 5.925 23.618 7.208 1.00 97.62 68 PRO A C 1
ATOM 492 O O . PRO A 1 68 ? 5.468 24.714 6.897 1.00 97.62 68 PRO A O 1
ATOM 495 N N . GLY A 1 69 ? 5.535 22.976 8.313 1.00 97.75 69 GLY A N 1
ATOM 496 C CA . GLY A 1 69 ? 4.595 23.535 9.295 1.00 97.75 69 GLY A CA 1
ATOM 497 C C . GLY A 1 69 ? 3.112 23.270 9.016 1.00 97.75 69 GLY A C 1
ATOM 498 O O . GLY A 1 69 ? 2.265 23.705 9.796 1.00 97.75 69 GLY A O 1
ATOM 499 N N . LEU A 1 70 ? 2.784 22.532 7.955 1.00 98.00 70 LEU A N 1
ATOM 500 C CA . LEU A 1 70 ? 1.437 22.035 7.696 1.00 98.00 70 LEU A CA 1
ATOM 501 C C . LEU A 1 70 ? 1.193 20.714 8.454 1.00 98.00 70 LEU A C 1
ATOM 503 O O . LEU A 1 70 ? 2.132 19.969 8.727 1.00 98.00 70 LEU A O 1
ATOM 507 N N . PRO A 1 71 ? -0.069 20.344 8.750 1.00 98.00 71 PRO A N 1
ATOM 508 C CA . PRO A 1 71 ? -0.390 19.071 9.412 1.00 98.00 71 PRO A CA 1
ATOM 509 C C . PRO A 1 71 ? 0.059 17.803 8.663 1.00 98.00 71 PRO A C 1
ATOM 511 O O . PRO A 1 71 ? 0.006 16.715 9.226 1.00 98.00 71 PRO A O 1
ATOM 514 N N . ASN A 1 72 ? 0.444 17.935 7.391 1.00 97.38 72 ASN A N 1
ATOM 515 C CA . ASN A 1 72 ? 0.834 16.841 6.502 1.00 97.38 72 ASN A CA 1
ATOM 516 C C . ASN A 1 72 ? 2.084 17.208 5.671 1.00 97.38 72 ASN A C 1
ATOM 518 O O . ASN A 1 72 ? 2.156 16.860 4.491 1.00 97.38 72 ASN A O 1
ATOM 522 N N . SER A 1 73 ? 2.998 17.990 6.264 1.00 91.75 73 SER A N 1
ATOM 523 C CA . SER A 1 73 ? 4.355 18.251 5.751 1.00 91.75 73 SER A CA 1
ATOM 524 C C . SER A 1 73 ? 5.227 16.998 5.750 1.00 91.75 73 SER A C 1
ATOM 526 O O . SER A 1 73 ? 5.109 16.215 6.718 1.00 91.75 73 SER A O 1
#

Solvent-accessible surface area (backbone atoms only — not comparable to full-atom values): 5119 Å² total; per-residue (Å²): 136,78,86,72,89,78,83,82,62,91,80,72,53,95,84,71,65,79,78,86,77,69,50,77,48,77,49,76,53,98,87,71,54,75,47,79,47,70,63,70,66,36,47,76,90,74,34,73,61,39,84,94,74,76,49,20,61,59,65,71,70,77,77,46,44,99,46,89,90,49,102,51,74

Organism: NCBI:txid299421

Nearest PDB structures (foldseek):
  8yt8-assembly1_B  TM=3.306E-01  e=3.243E+00  Mus musculus

pLDDT: mean 84.16, std 16.97, range [43.22, 98.62]

InterPro domains:
  IPR029055 Nucleophile aminohydrolases, N-terminal [SSF56235] (17-71)
  IPR043137 Gamma-glutamyltranspeptidase, small subunit, C-terminal domain [G3DSA:3.60.20.40] (23-73)
  IPR052896 Gamma-glutamyltransferase-like enzyme [PTHR43881] (16-72)